Protein AF-A0A4D4KVX6-F1 (afdb_monomer_lite)

Secondary structure (DSSP, 8-state):
-----HHHHHHHHHHHHTT-HHHHHHHHHHHHHHHHHHHHHHHHHHHHHTT-GGGS-SSHHHHHTT-SSS--PPTTBTTB--GGGHHHHHHHH-GGGG-

Structure (mmCIF, N/CA/C/O backbone):
data_AF-A0A4D4KVX6-F1
#
_entry.id   AF-A0A4D4KVX6-F1
#
loop_
_atom_site.group_PDB
_atom_site.id
_atom_site.type_symbol
_atom_site.label_atom_id
_atom_site.label_alt_id
_atom_site.label_comp_id
_atom_site.label_asym_id
_atom_site.label_entity_id
_atom_site.label_seq_id
_atom_site.pdbx_PDB_ins_code
_atom_site.Cartn_x
_atom_site.Cartn_y
_atom_site.Cartn_z
_atom_site.occupancy
_atom_site.B_iso_or_equiv
_atom_site.auth_seq_id
_atom_site.auth_comp_id
_atom_site.auth_asym_id
_atom_site.auth_atom_id
_atom_site.pdbx_PDB_model_num
ATOM 1 N N . MET A 1 1 ? -5.139 -5.323 -0.825 1.00 87.25 1 MET A N 1
ATOM 2 C CA . MET A 1 1 ? -3.946 -5.372 -1.697 1.00 87.25 1 MET A CA 1
ATOM 3 C C . MET A 1 1 ? -3.975 -4.154 -2.596 1.00 87.25 1 MET A C 1
ATOM 5 O O . MET A 1 1 ? -5.067 -3.765 -2.989 1.00 87.25 1 MET A O 1
ATOM 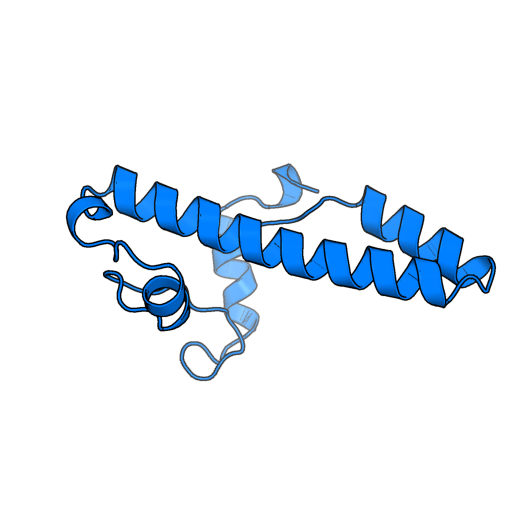9 N N . VAL A 1 2 ? -2.829 -3.541 -2.873 1.00 93.38 2 VAL A N 1
ATOM 10 C CA . VAL A 1 2 ? -2.715 -2.383 -3.769 1.00 93.38 2 VAL A CA 1
ATOM 11 C C . VAL A 1 2 ? -1.478 -2.549 -4.645 1.00 93.38 2 VAL A C 1
ATOM 13 O O . VAL A 1 2 ? -0.528 -3.215 -4.241 1.00 93.38 2 VAL A O 1
ATOM 16 N N . THR A 1 3 ? -1.497 -1.957 -5.834 1.00 93.31 3 THR A N 1
ATOM 17 C CA . THR A 1 3 ? -0.359 -1.903 -6.756 1.00 93.31 3 THR A CA 1
ATOM 18 C C . THR A 1 3 ? -0.425 -0.606 -7.551 1.00 93.31 3 THR A C 1
ATOM 20 O O . THR A 1 3 ? -1.509 -0.070 -7.786 1.00 93.31 3 THR A O 1
ATOM 23 N N . VAL A 1 4 ? 0.735 -0.112 -7.970 1.00 93.06 4 VAL A N 1
ATOM 24 C CA . VAL A 1 4 ? 0.865 0.993 -8.934 1.00 93.06 4 VAL A CA 1
ATOM 25 C C . VAL A 1 4 ? 0.870 0.495 -10.390 1.00 93.06 4 VAL A C 1
ATOM 27 O O . VAL A 1 4 ? 0.941 1.299 -11.317 1.00 93.06 4 VAL A O 1
ATOM 30 N N . GLY A 1 5 ? 0.748 -0.823 -10.593 1.00 92.06 5 GLY A N 1
ATOM 31 C CA . GLY A 1 5 ? 0.663 -1.486 -11.896 1.00 92.06 5 GLY A CA 1
ATOM 32 C C . GLY A 1 5 ? 2.017 -1.915 -12.477 1.00 92.06 5 GLY A C 1
ATOM 33 O O . GLY A 1 5 ? 3.074 -1.427 -12.077 1.00 92.06 5 GLY A O 1
ATOM 34 N N . SER A 1 6 ? 1.981 -2.826 -13.459 1.00 91.31 6 SER A N 1
ATOM 35 C CA . SER A 1 6 ? 3.182 -3.434 -14.065 1.00 91.31 6 SER A CA 1
ATOM 36 C C . SER A 1 6 ? 4.051 -2.449 -14.851 1.00 91.31 6 SER A C 1
ATOM 38 O O . SER A 1 6 ? 5.271 -2.597 -14.886 1.00 91.31 6 SER A O 1
ATOM 40 N N . LYS A 1 7 ? 3.439 -1.406 -15.429 1.00 93.38 7 LYS A N 1
ATOM 41 C CA . LYS A 1 7 ? 4.118 -0.426 -16.293 1.00 93.38 7 LYS A CA 1
ATOM 42 C C . LYS A 1 7 ? 5.291 0.277 -15.620 1.00 93.38 7 LYS A C 1
ATOM 44 O O . LYS A 1 7 ? 6.255 0.628 -16.290 1.00 93.38 7 LYS A O 1
ATOM 49 N N . ILE A 1 8 ? 5.221 0.499 -14.306 1.00 93.44 8 ILE A N 1
ATOM 50 C CA . ILE A 1 8 ? 6.353 1.087 -13.584 1.00 93.44 8 ILE A CA 1
ATOM 51 C C . ILE A 1 8 ? 7.506 0.086 -13.486 1.00 93.44 8 ILE A C 1
ATOM 53 O O . ILE A 1 8 ? 8.656 0.477 -13.660 1.00 93.44 8 ILE A O 1
ATOM 57 N N . GLY A 1 9 ? 7.214 -1.198 -13.265 1.00 92.38 9 GLY A N 1
ATOM 58 C CA . GLY A 1 9 ? 8.226 -2.253 -13.295 1.00 92.38 9 GLY A CA 1
ATOM 59 C C . GLY A 1 9 ? 8.960 -2.287 -14.636 1.00 92.38 9 GLY A C 1
ATOM 60 O O . GLY A 1 9 ? 10.187 -2.249 -14.659 1.00 92.38 9 GLY A O 1
ATOM 61 N N . GLU A 1 10 ? 8.213 -2.241 -15.741 1.00 96.25 10 GLU A N 1
ATOM 62 C CA . GLU A 1 10 ? 8.760 -2.155 -17.104 1.00 96.25 10 GLU A CA 1
ATOM 63 C C . GLU A 1 10 ? 9.655 -0.914 -17.280 1.00 96.25 10 GLU A C 1
ATOM 65 O O . GLU A 1 10 ? 10.828 -1.045 -17.625 1.00 96.25 10 GLU A O 1
ATOM 70 N N . ALA A 1 11 ? 9.157 0.279 -16.937 1.00 96.81 11 ALA A N 1
ATOM 71 C CA . ALA A 1 11 ? 9.915 1.526 -17.062 1.00 96.81 11 ALA A CA 1
ATOM 72 C C . ALA A 1 11 ? 11.189 1.550 -16.193 1.00 96.81 11 ALA A C 1
ATOM 74 O O . ALA A 1 11 ? 12.243 2.009 -16.631 1.00 96.81 11 ALA A O 1
ATOM 75 N N . THR A 1 12 ? 11.128 1.035 -14.960 1.00 96.31 12 THR A N 1
ATOM 76 C CA . THR A 1 12 ? 12.317 0.937 -14.095 1.00 96.31 12 THR A CA 1
ATOM 77 C C . THR A 1 12 ? 13.348 -0.052 -14.644 1.00 96.31 12 THR A C 1
ATOM 79 O O . THR A 1 12 ? 14.545 0.219 -14.552 1.00 96.31 12 THR A O 1
ATOM 82 N N . ALA A 1 13 ? 12.913 -1.154 -15.265 1.00 96.31 13 ALA A N 1
ATOM 83 C CA . ALA A 1 13 ? 13.809 -2.113 -15.905 1.00 96.31 13 ALA A CA 1
ATOM 84 C C . ALA A 1 13 ? 14.511 -1.516 -17.137 1.00 96.31 13 ALA A C 1
ATOM 86 O O . ALA A 1 13 ? 15.708 -1.737 -17.319 1.00 96.31 13 ALA A O 1
ATOM 87 N N . GLU A 1 14 ? 13.803 -0.717 -17.941 1.00 98.00 14 GLU A N 1
ATOM 88 C CA . GLU A 1 14 ? 14.386 0.018 -19.073 1.00 98.00 14 GLU A CA 1
ATOM 89 C C . GLU A 1 14 ? 15.458 1.018 -18.615 1.00 98.00 14 GLU A C 1
ATOM 91 O O . GLU A 1 14 ? 16.559 1.037 -19.165 1.00 98.00 14 GLU A O 1
ATOM 96 N N . LEU A 1 15 ? 15.175 1.805 -17.569 1.00 98.00 15 LEU A N 1
ATOM 97 C CA . LEU A 1 15 ? 16.135 2.762 -17.004 1.00 98.00 15 LEU A CA 1
ATOM 98 C C . LEU A 1 15 ? 17.379 2.067 -16.447 1.00 98.00 15 LEU A C 1
ATOM 100 O O . LEU A 1 15 ? 18.495 2.545 -16.649 1.00 98.00 15 LEU A O 1
ATOM 104 N N . PHE A 1 16 ? 17.192 0.927 -15.778 1.00 96.94 16 PHE A N 1
ATOM 105 C CA . PHE A 1 16 ? 18.295 0.124 -15.262 1.00 96.94 16 PHE A CA 1
ATOM 106 C C . PHE A 1 16 ? 19.165 -0.437 -16.394 1.00 96.94 16 PHE A C 1
ATOM 108 O O . PHE A 1 16 ? 20.387 -0.334 -16.338 1.00 96.94 16 PHE A O 1
ATOM 115 N N . ALA A 1 17 ? 18.550 -0.978 -17.450 1.00 98.00 17 ALA A N 1
ATOM 116 C CA . ALA A 1 17 ? 19.265 -1.504 -18.615 1.00 98.00 17 ALA A CA 1
ATOM 117 C C . ALA A 1 17 ? 20.019 -0.420 -19.407 1.00 98.00 17 ALA A C 1
ATOM 119 O O . ALA A 1 17 ? 20.987 -0.729 -20.098 1.00 98.00 17 ALA A O 1
ATOM 120 N N . ALA A 1 18 ? 19.583 0.837 -19.305 1.00 98.25 18 ALA A N 1
ATOM 121 C CA . ALA A 1 18 ? 20.229 1.996 -19.911 1.00 98.25 18 ALA A CA 1
ATOM 122 C C . ALA A 1 18 ? 21.300 2.653 -19.015 1.00 98.25 18 ALA A C 1
ATOM 124 O O . ALA A 1 18 ? 21.748 3.755 -19.332 1.00 98.25 18 ALA A O 1
ATOM 125 N N . ASP A 1 19 ? 21.674 2.033 -17.886 1.00 98.00 19 ASP A N 1
ATOM 126 C CA . ASP A 1 19 ? 22.583 2.597 -16.876 1.00 98.00 19 ASP A CA 1
ATOM 127 C C . ASP A 1 19 ? 22.124 3.968 -16.313 1.00 98.00 19 ASP A C 1
ATOM 129 O O . ASP A 1 19 ? 22.913 4.710 -15.717 1.00 98.00 19 ASP A O 1
ATOM 133 N N . SER A 1 20 ? 20.834 4.319 -16.438 1.00 98.12 20 SER A N 1
ATOM 134 C CA . SER A 1 20 ? 20.265 5.551 -15.870 1.00 98.12 20 SER A CA 1
ATOM 135 C C . SER A 1 20 ? 19.857 5.343 -14.410 1.00 98.12 20 SER A C 1
ATOM 137 O O . SER A 1 20 ? 18.684 5.378 -14.033 1.00 98.12 20 SER A O 1
ATOM 139 N N . TYR A 1 21 ? 20.849 5.089 -13.554 1.00 96.19 21 TYR A N 1
ATOM 140 C CA . TYR A 1 21 ? 20.619 4.700 -12.159 1.00 96.19 21 TYR A CA 1
ATOM 141 C C . TYR A 1 21 ? 19.895 5.760 -11.328 1.00 96.19 21 TYR A C 1
ATOM 143 O O . TYR A 1 21 ? 19.120 5.413 -10.439 1.00 96.19 21 TYR A O 1
ATOM 151 N N . ARG A 1 22 ? 20.140 7.047 -11.600 1.00 98.06 22 ARG A N 1
ATOM 152 C CA . ARG A 1 22 ? 19.474 8.135 -10.878 1.00 98.06 22 ARG A CA 1
ATOM 153 C C . ARG A 1 22 ? 17.973 8.119 -11.149 1.00 98.06 22 ARG A C 1
ATOM 155 O O . ARG A 1 22 ? 17.197 8.025 -10.205 1.00 98.06 22 ARG A O 1
ATOM 162 N N . ASP A 1 23 ? 17.592 8.155 -12.420 1.00 97.94 23 ASP A N 1
ATOM 163 C CA . ASP A 1 23 ? 16.186 8.168 -12.824 1.00 97.94 23 ASP A CA 1
ATOM 164 C C . ASP A 1 23 ? 15.490 6.871 -12.393 1.00 97.94 23 ASP A C 1
ATOM 166 O O . ASP A 1 23 ? 14.359 6.904 -11.912 1.00 97.94 23 ASP A O 1
ATOM 170 N N . TYR A 1 24 ? 16.186 5.731 -12.494 1.00 97.62 24 TYR A N 1
ATOM 171 C CA . TYR A 1 24 ? 15.716 4.447 -11.972 1.00 97.62 24 TYR A CA 1
ATOM 172 C C . TYR A 1 24 ? 15.374 4.533 -10.477 1.00 97.62 24 TYR A C 1
ATOM 174 O O . TYR A 1 24 ? 14.266 4.165 -10.084 1.00 97.62 24 TYR A O 1
ATOM 182 N N . LEU A 1 25 ? 16.297 5.024 -9.643 1.00 97.44 25 LEU A N 1
ATOM 183 C CA . LEU A 1 25 ? 16.090 5.124 -8.196 1.00 97.44 25 LEU A CA 1
ATOM 184 C C . LEU A 1 25 ? 14.992 6.131 -7.841 1.00 97.44 25 LEU A C 1
ATOM 186 O O . LEU A 1 25 ? 14.198 5.861 -6.940 1.00 97.44 25 LEU A O 1
ATOM 190 N N . GLU A 1 26 ? 14.920 7.262 -8.545 1.00 97.88 26 GLU A N 1
ATOM 191 C CA . GLU A 1 26 ? 13.875 8.273 -8.349 1.00 97.88 26 GLU A CA 1
ATOM 192 C C . GLU A 1 26 ? 12.486 7.710 -8.700 1.00 97.88 26 GLU A C 1
ATOM 194 O O . GLU A 1 26 ? 11.557 7.807 -7.892 1.00 97.88 26 GLU A O 1
ATOM 199 N N . LEU A 1 27 ? 12.347 7.043 -9.853 1.00 97.38 27 LEU A N 1
ATOM 200 C CA . LEU A 1 27 ? 11.088 6.424 -10.277 1.00 97.38 27 LEU A CA 1
ATOM 201 C C . LEU A 1 27 ? 10.685 5.265 -9.360 1.00 97.38 27 LEU A C 1
ATOM 203 O O . LEU A 1 27 ? 9.525 5.171 -8.950 1.00 97.38 27 LEU A O 1
ATOM 207 N N . HIS A 1 28 ? 11.634 4.397 -9.006 1.00 96.12 28 HIS A N 1
ATOM 208 C CA . HIS A 1 28 ? 11.387 3.295 -8.085 1.00 96.12 28 HIS A CA 1
ATOM 209 C C . HIS A 1 28 ? 10.949 3.816 -6.711 1.00 96.12 28 HIS A C 1
ATOM 211 O O . HIS A 1 28 ? 9.926 3.373 -6.187 1.00 96.12 28 HIS A O 1
ATOM 217 N N . GLY A 1 29 ? 11.654 4.804 -6.156 1.00 96.94 29 GLY A N 1
ATOM 218 C CA . GLY A 1 29 ? 11.298 5.428 -4.883 1.00 96.94 29 GLY A CA 1
ATOM 219 C C . GLY A 1 29 ? 9.891 6.024 -4.901 1.00 96.94 29 GLY A C 1
ATOM 220 O O . GLY A 1 29 ? 9.092 5.741 -4.007 1.00 96.94 29 GLY A O 1
ATOM 221 N N . LEU A 1 30 ? 9.549 6.773 -5.955 1.00 97.00 30 LEU A N 1
ATOM 222 C CA . LEU A 1 30 ? 8.204 7.320 -6.138 1.00 97.00 30 LEU A CA 1
ATOM 223 C C . LEU A 1 30 ? 7.140 6.215 -6.188 1.00 97.00 30 LEU A C 1
ATOM 225 O O . LEU A 1 30 ? 6.082 6.345 -5.575 1.00 97.00 30 LEU A O 1
ATOM 229 N N . SER A 1 31 ? 7.425 5.112 -6.879 1.00 96.31 31 SER A N 1
ATOM 230 C CA . SER A 1 31 ? 6.493 3.991 -7.015 1.00 96.31 31 SER A CA 1
ATOM 231 C C . SER A 1 31 ? 6.153 3.323 -5.682 1.00 96.31 31 SER A C 1
ATOM 233 O O . SER A 1 31 ? 4.986 3.034 -5.415 1.00 96.31 31 SER A O 1
ATOM 235 N N . VAL A 1 32 ? 7.154 3.155 -4.813 1.00 95.62 32 VAL A N 1
ATOM 236 C CA . VAL A 1 32 ? 6.979 2.590 -3.471 1.00 95.62 32 VAL A CA 1
ATOM 237 C C . VAL A 1 32 ? 6.131 3.527 -2.612 1.00 95.62 32 VAL A C 1
ATOM 239 O O . VAL A 1 32 ? 5.168 3.082 -1.991 1.00 95.62 32 VAL A O 1
ATOM 242 N N . GLN A 1 33 ? 6.424 4.832 -2.629 1.00 96.06 33 GLN A N 1
ATOM 243 C CA . GLN A 1 33 ? 5.641 5.817 -1.873 1.00 96.06 33 GLN A CA 1
ATOM 244 C C . GLN A 1 33 ? 4.189 5.905 -2.358 1.00 96.06 33 GLN A C 1
ATOM 246 O O . GLN A 1 33 ? 3.274 6.029 -1.548 1.00 96.06 33 GLN A O 1
ATOM 251 N N . LEU A 1 34 ? 3.951 5.786 -3.666 1.00 96.25 34 LEU A N 1
ATOM 252 C CA . LEU A 1 34 ? 2.598 5.747 -4.221 1.00 96.25 34 LEU A CA 1
ATOM 253 C C . LEU A 1 34 ? 1.832 4.487 -3.802 1.00 96.25 34 LEU A C 1
ATOM 255 O O . LEU A 1 34 ? 0.642 4.582 -3.505 1.00 96.25 34 LEU A O 1
ATOM 259 N N . ALA A 1 35 ? 2.485 3.324 -3.744 1.00 95.19 35 ALA A N 1
ATOM 260 C CA . ALA A 1 35 ? 1.853 2.101 -3.252 1.00 95.19 35 ALA A CA 1
ATOM 261 C C . ALA A 1 35 ? 1.433 2.237 -1.775 1.00 95.19 35 ALA A C 1
ATOM 263 O O . ALA A 1 35 ? 0.305 1.883 -1.425 1.00 95.19 35 ALA A O 1
ATOM 264 N N . GLU A 1 36 ? 2.288 2.817 -0.929 1.00 93.81 36 GLU A N 1
ATOM 265 C CA . GLU A 1 36 ? 1.959 3.106 0.475 1.00 93.81 36 GLU A CA 1
ATOM 266 C C . GLU A 1 36 ? 0.828 4.135 0.607 1.00 93.81 36 GLU A C 1
ATOM 268 O O . GLU A 1 36 ? -0.124 3.929 1.364 1.00 93.81 36 GLU A O 1
ATOM 273 N N . ALA A 1 37 ? 0.867 5.209 -0.186 1.00 94.25 37 ALA A N 1
ATOM 274 C CA . ALA A 1 37 ? -0.191 6.215 -0.212 1.00 94.25 37 ALA A CA 1
ATOM 275 C C . ALA A 1 37 ? -1.540 5.620 -0.652 1.00 94.25 37 ALA A C 1
ATOM 277 O O . ALA A 1 37 ? -2.578 5.945 -0.076 1.00 94.25 37 ALA A O 1
ATOM 278 N N . LEU A 1 38 ? -1.543 4.707 -1.630 1.00 95.94 38 LEU A N 1
ATOM 279 C CA . LEU A 1 38 ? -2.743 3.972 -2.041 1.00 95.94 38 LEU A CA 1
ATOM 280 C C . LEU A 1 38 ? -3.271 3.068 -0.924 1.00 95.94 38 LEU A C 1
ATOM 282 O O . LEU A 1 38 ? -4.487 2.982 -0.737 1.00 95.94 38 LEU A O 1
ATOM 286 N N . ALA A 1 39 ? -2.387 2.400 -0.180 1.00 94.44 39 ALA A N 1
ATOM 287 C CA . ALA A 1 39 ? -2.787 1.592 0.967 1.00 94.44 39 ALA A CA 1
ATOM 288 C C . ALA A 1 39 ? -3.457 2.452 2.050 1.00 94.44 39 ALA A C 1
ATOM 290 O O . ALA A 1 39 ? -4.509 2.067 2.566 1.00 94.44 39 ALA A O 1
ATOM 291 N N . GLU A 1 40 ? -2.894 3.625 2.360 1.00 93.75 40 GLU A N 1
ATOM 292 C CA . GLU A 1 40 ? -3.487 4.569 3.315 1.00 93.75 40 GLU A CA 1
ATOM 293 C C . GLU A 1 40 ? -4.820 5.132 2.808 1.00 93.75 40 GLU A C 1
ATOM 295 O O . GLU A 1 40 ? -5.800 5.148 3.550 1.00 93.75 40 GLU A O 1
ATOM 300 N N . TYR A 1 41 ? -4.901 5.514 1.530 1.00 94.44 41 TYR A N 1
ATOM 301 C CA . TYR A 1 41 ? -6.131 6.013 0.913 1.00 94.44 41 TYR A CA 1
ATOM 302 C C . TYR A 1 41 ? -7.283 5.009 1.037 1.00 94.44 41 TYR A C 1
ATOM 304 O O . TYR A 1 41 ? -8.377 5.357 1.490 1.00 94.44 41 TYR A O 1
ATOM 312 N N . TRP A 1 42 ? -7.042 3.746 0.673 1.00 95.69 42 TRP A N 1
ATOM 313 C CA . TRP A 1 42 ? -8.061 2.706 0.795 1.00 95.69 42 TRP A CA 1
ATOM 314 C C . TRP A 1 42 ? -8.422 2.423 2.248 1.00 95.69 42 TRP A C 1
ATOM 316 O O . TRP A 1 42 ? -9.593 2.201 2.547 1.00 95.69 42 TRP A O 1
ATOM 326 N N . HIS A 1 43 ? -7.451 2.471 3.158 1.00 95.56 43 HIS A N 1
ATOM 327 C CA . HIS A 1 43 ? -7.720 2.298 4.578 1.00 95.56 43 HIS A CA 1
ATOM 328 C C . HIS A 1 43 ? -8.609 3.421 5.131 1.00 95.56 43 HIS A C 1
ATOM 330 O O . HIS A 1 43 ? -9.607 3.130 5.788 1.00 95.56 43 HIS A O 1
ATOM 336 N N . ALA A 1 44 ? -8.308 4.681 4.809 1.00 94.56 44 ALA A N 1
ATOM 337 C CA . ALA A 1 44 ? -9.128 5.829 5.187 1.00 94.56 44 ALA A CA 1
ATOM 338 C C . ALA A 1 44 ? -10.551 5.719 4.626 1.00 94.56 44 ALA A C 1
ATOM 340 O O . ALA A 1 44 ? -11.528 5.907 5.350 1.00 94.56 44 ALA A O 1
ATOM 341 N N . ARG A 1 45 ? -10.685 5.316 3.357 1.00 96.38 45 ARG A N 1
ATOM 342 C CA . ARG A 1 45 ? -11.992 5.077 2.742 1.00 96.38 45 ARG A CA 1
ATOM 343 C C . ARG A 1 45 ? -12.781 3.979 3.457 1.00 96.38 45 ARG A C 1
ATOM 345 O O . ARG A 1 45 ? -13.958 4.178 3.733 1.00 96.38 45 ARG A O 1
ATOM 352 N N . VAL A 1 46 ? -12.152 2.851 3.790 1.00 96.56 46 VAL A N 1
ATOM 353 C CA . VAL A 1 46 ? -12.804 1.771 4.549 1.00 96.56 46 VAL A CA 1
ATOM 354 C C . VAL A 1 46 ? -13.270 2.275 5.916 1.00 96.56 46 VAL A C 1
ATOM 356 O O . VAL A 1 46 ? -14.412 2.027 6.291 1.00 96.56 46 VAL A O 1
ATOM 359 N N . ARG A 1 47 ? -12.443 3.033 6.649 1.00 96.50 47 ARG A N 1
ATOM 360 C CA . ARG A 1 47 ? -12.857 3.623 7.936 1.00 96.50 47 ARG A CA 1
ATOM 361 C C . ARG A 1 47 ? -14.049 4.566 7.777 1.00 96.50 47 ARG A C 1
ATOM 363 O O . ARG A 1 47 ? -14.970 4.512 8.589 1.00 96.50 47 ARG A O 1
ATOM 370 N N . ALA A 1 48 ? -14.062 5.380 6.723 1.00 96.06 48 ALA A N 1
ATOM 371 C CA . ALA A 1 48 ? -15.182 6.263 6.416 1.00 96.06 48 ALA A CA 1
ATOM 372 C C . ALA A 1 48 ? -16.468 5.486 6.091 1.00 96.06 48 ALA A C 1
ATOM 374 O O . ALA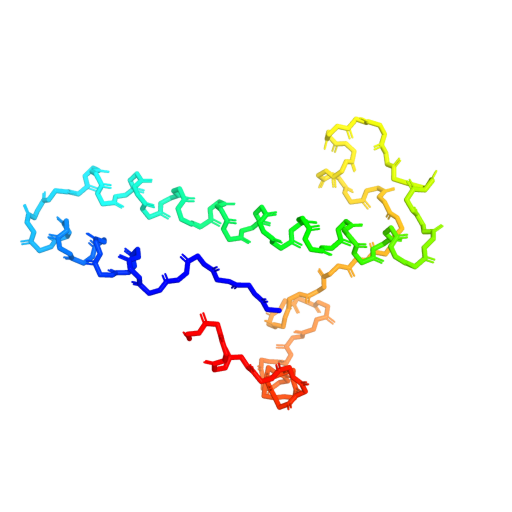 A 1 48 ? -17.520 5.798 6.642 1.00 96.06 48 ALA A O 1
ATOM 375 N N . GLU A 1 49 ? -16.387 4.438 5.266 1.00 97.62 49 GLU A N 1
ATOM 376 C CA . GLU A 1 49 ? -17.532 3.578 4.927 1.00 97.62 49 GLU A CA 1
ATOM 377 C C . GLU A 1 49 ? -18.071 2.807 6.147 1.00 97.62 49 GLU A C 1
ATOM 379 O O . GLU A 1 49 ? -19.270 2.543 6.229 1.00 97.62 49 GLU A O 1
ATOM 384 N N . LEU A 1 50 ? -17.219 2.510 7.134 1.00 97.12 50 LEU A N 1
ATOM 385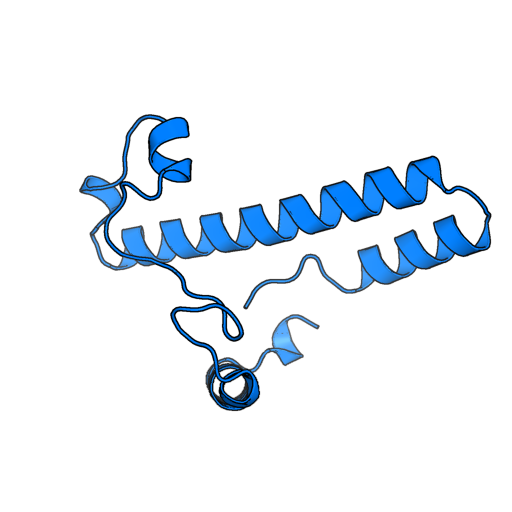 C CA . LEU A 1 50 ? -17.616 1.935 8.426 1.00 97.12 50 LEU A CA 1
ATOM 386 C C . LEU A 1 50 ? -18.150 2.974 9.434 1.00 97.12 50 LEU A C 1
ATOM 388 O O . LEU A 1 50 ? -18.574 2.595 10.525 1.00 97.12 50 LEU A O 1
ATOM 392 N N . GLY A 1 51 ? -18.146 4.266 9.091 1.00 97.31 51 GLY A N 1
ATOM 393 C CA . GLY A 1 51 ? -18.652 5.347 9.942 1.00 97.31 51 GLY A CA 1
ATOM 394 C C . GLY A 1 51 ? -17.668 5.865 10.998 1.00 97.31 51 GLY A C 1
ATOM 395 O O . GLY A 1 51 ? -18.088 6.564 11.917 1.00 97.31 51 GLY A O 1
ATOM 396 N N . PHE A 1 52 ? -16.373 5.558 10.880 1.00 96.12 52 PHE A N 1
ATOM 397 C CA . PHE A 1 52 ? -15.336 5.969 11.840 1.00 96.12 52 PHE A CA 1
ATOM 398 C C . PHE A 1 52 ? -14.538 7.206 11.416 1.00 96.12 52 PHE A C 1
ATOM 400 O O . PHE A 1 52 ? -13.637 7.617 12.139 1.00 96.12 52 PHE A O 1
ATOM 407 N N . SER A 1 53 ? -14.864 7.845 10.289 1.00 92.94 53 SER A N 1
ATOM 408 C CA . SER A 1 53 ? -14.138 9.040 9.821 1.00 92.94 53 SER A CA 1
ATOM 409 C C . SER A 1 53 ? -14.200 10.223 10.792 1.00 92.94 53 SER A C 1
ATOM 411 O O . SER A 1 53 ? -13.356 11.106 10.730 1.00 92.94 53 SER A O 1
ATOM 413 N N . GLY A 1 54 ? -15.189 10.264 11.694 1.00 94.31 54 GLY A N 1
ATOM 414 C CA . GLY A 1 54 ? -15.259 11.277 12.755 1.00 94.31 54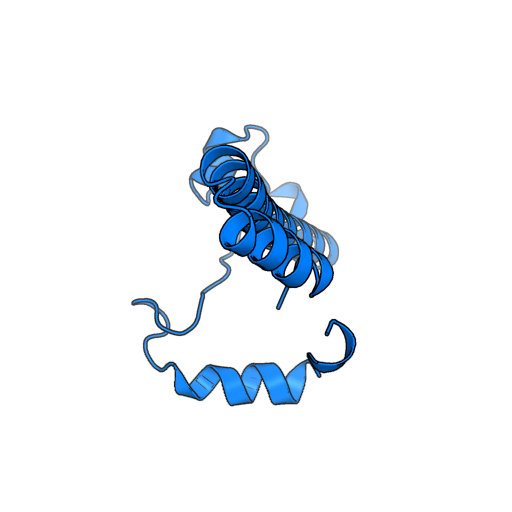 GLY A CA 1
ATOM 415 C C . GLY A 1 54 ? -14.217 11.096 13.868 1.00 94.31 54 GLY A C 1
ATOM 416 O O . GLY A 1 54 ? -14.063 11.990 14.693 1.00 94.31 54 GLY A O 1
ATOM 417 N N . GLU A 1 55 ? -13.528 9.953 13.898 1.00 95.19 55 GLU A N 1
ATOM 418 C CA . GLU A 1 55 ? -12.442 9.640 14.834 1.00 95.19 55 GLU A CA 1
ATOM 419 C C . GLU A 1 55 ? -11.050 9.824 14.193 1.00 95.19 55 GLU A C 1
ATOM 421 O O . GLU A 1 55 ? -10.039 9.604 14.860 1.00 95.19 55 GLU A O 1
ATOM 426 N N . ASP A 1 56 ? -10.973 10.197 12.907 1.00 95.12 56 ASP A N 1
ATOM 427 C CA . ASP A 1 56 ? -9.694 10.450 12.238 1.00 95.12 56 ASP A CA 1
ATOM 428 C C . ASP A 1 56 ? -9.070 11.775 12.749 1.00 95.12 56 ASP A C 1
ATOM 430 O O . ASP A 1 56 ? -9.776 12.780 12.889 1.00 95.12 56 ASP A O 1
ATOM 434 N N . PRO A 1 57 ? -7.752 11.809 13.024 1.00 95.00 57 PRO A N 1
ATOM 435 C CA . PRO A 1 57 ? -7.032 13.036 13.364 1.00 95.00 57 PRO A CA 1
ATOM 436 C C . PRO A 1 57 ? -7.151 14.139 12.301 1.00 95.00 57 PRO A C 1
ATOM 438 O O . PRO A 1 57 ? -7.204 13.860 11.104 1.00 95.00 57 PRO A O 1
ATOM 441 N N . SER A 1 58 ? -7.119 15.407 12.731 1.00 93.44 58 SER A N 1
ATOM 442 C CA . SER A 1 58 ? -7.064 16.558 11.814 1.00 93.44 58 SER A CA 1
ATOM 443 C C . SER A 1 58 ? -5.670 16.794 11.234 1.00 93.44 58 SER A C 1
ATOM 445 O O . SER A 1 58 ? -5.548 17.258 10.102 1.00 93.44 58 SER A O 1
ATOM 447 N N . GLU A 1 59 ? -4.631 16.472 12.009 1.00 94.81 59 GLU A N 1
ATOM 448 C CA . GLU A 1 59 ? -3.233 16.692 11.646 1.00 94.81 59 GLU A CA 1
ATOM 449 C C . GLU A 1 59 ? -2.617 15.443 11.012 1.00 94.81 59 GLU A C 1
ATOM 451 O O . GLU A 1 59 ? -2.850 14.306 11.436 1.00 94.81 59 GLU A O 1
ATOM 456 N N . MET A 1 60 ? -1.773 15.655 10.006 1.00 90.56 60 MET A N 1
ATOM 457 C CA . MET A 1 60 ? -1.170 14.565 9.243 1.00 90.56 60 MET A CA 1
ATOM 458 C C . MET A 1 60 ? -0.121 13.793 10.057 1.00 90.56 60 MET A C 1
ATOM 460 O O . MET A 1 60 ? 0.007 12.579 9.915 1.00 90.56 60 MET A O 1
ATOM 464 N N . GLU A 1 61 ? 0.596 14.463 10.955 1.00 95.06 61 GLU A N 1
ATOM 465 C CA . GLU A 1 61 ? 1.554 13.845 11.875 1.00 95.06 61 GLU A CA 1
ATOM 466 C C . GLU A 1 61 ? 0.881 12.787 12.755 1.00 95.06 61 GLU A C 1
ATOM 468 O O . GLU A 1 61 ? 1.444 11.720 13.006 1.00 95.06 61 GLU A O 1
ATOM 473 N N . ASP A 1 62 ? -0.357 13.050 13.171 1.00 95.38 62 ASP A N 1
ATOM 474 C CA . ASP A 1 62 ? -1.145 12.133 13.985 1.00 95.38 62 ASP A CA 1
ATOM 475 C C . ASP A 1 62 ? -1.693 10.955 13.167 1.00 95.38 62 ASP A C 1
ATOM 477 O O . ASP A 1 62 ? -1.800 9.841 13.690 1.00 95.38 62 ASP A O 1
ATOM 481 N N . MET A 1 63 ? -1.951 11.157 11.870 1.00 91.31 63 MET A N 1
ATOM 482 C CA . MET A 1 63 ? -2.235 10.064 10.934 1.00 91.31 63 MET A CA 1
ATOM 483 C C . MET A 1 63 ? -1.034 9.121 10.805 1.00 91.31 63 MET A C 1
ATOM 485 O O . MET A 1 63 ? -1.194 7.904 10.917 1.00 91.31 63 MET A O 1
ATOM 489 N N . PHE A 1 64 ? 0.177 9.665 10.646 1.00 89.94 64 PHE A N 1
ATOM 490 C CA . PHE A 1 64 ? 1.409 8.868 10.592 1.00 89.94 64 PHE A CA 1
ATOM 491 C C . PHE A 1 64 ? 1.727 8.169 11.916 1.00 89.94 64 PHE A C 1
ATOM 493 O O . PHE A 1 64 ? 2.265 7.062 11.916 1.00 89.94 64 PHE A O 1
ATOM 500 N N . ALA A 1 65 ? 1.351 8.772 13.044 1.00 93.25 65 ALA A N 1
ATOM 501 C CA . ALA A 1 65 ? 1.451 8.160 14.365 1.00 93.25 65 ALA A CA 1
ATOM 502 C C . ALA A 1 65 ? 0.359 7.104 14.644 1.00 93.25 65 ALA A C 1
ATOM 504 O O . ALA A 1 65 ? 0.274 6.615 15.771 1.00 93.25 65 ALA A O 1
ATOM 505 N N . LEU A 1 66 ? -0.459 6.740 13.643 1.00 92.75 66 LEU A N 1
ATOM 506 C CA . LEU A 1 66 ? -1.531 5.742 13.733 1.00 92.75 66 LEU A CA 1
ATOM 507 C C . LEU A 1 66 ? -2.583 6.076 14.808 1.00 92.75 66 LEU A C 1
ATOM 509 O O . LEU A 1 66 ? -3.116 5.177 15.454 1.00 92.75 66 LEU A O 1
ATOM 513 N N . LYS A 1 67 ? -2.891 7.365 15.019 1.00 95.12 67 LYS A N 1
ATOM 514 C CA . LYS A 1 67 ? -3.866 7.805 16.036 1.00 95.12 67 LYS A CA 1
ATOM 515 C C . LYS A 1 67 ? -5.336 7.715 15.601 1.00 95.12 67 LYS A C 1
ATOM 517 O O . LYS A 1 67 ? -6.210 8.156 16.341 1.00 95.12 67 LYS A O 1
ATOM 522 N N . TYR A 1 68 ? -5.623 7.153 14.430 1.00 94.50 68 TYR A N 1
ATOM 523 C CA . TYR A 1 68 ? -6.985 6.815 14.013 1.00 94.50 68 TYR A CA 1
ATOM 524 C C . TYR A 1 68 ? -7.454 5.492 14.643 1.00 94.50 68 TYR A C 1
ATOM 526 O O . TYR A 1 68 ? -6.666 4.689 15.146 1.00 94.50 68 TYR A O 1
ATOM 534 N N . ARG A 1 69 ? -8.755 5.206 14.560 1.00 95.31 69 ARG A N 1
ATOM 535 C CA . ARG A 1 69 ? -9.308 3.922 15.004 1.00 95.31 69 ARG A CA 1
ATOM 536 C C . ARG A 1 69 ? -8.924 2.773 14.065 1.00 95.31 69 ARG A C 1
ATOM 538 O O . ARG A 1 69 ? -9.254 2.785 12.882 1.00 95.31 69 ARG A O 1
ATOM 545 N N . GLY A 1 70 ? -8.330 1.723 14.632 1.00 93.00 70 GLY A N 1
ATOM 546 C CA . GLY A 1 70 ? -7.979 0.490 13.919 1.00 93.00 70 GLY A CA 1
ATOM 547 C C . GLY A 1 70 ? -6.556 0.492 13.359 1.00 93.00 70 GLY A C 1
ATOM 548 O O . GLY A 1 70 ? -5.767 1.391 13.619 1.00 93.00 70 GLY A O 1
ATOM 549 N N . ALA A 1 71 ? -6.207 -0.552 12.611 1.00 92.06 71 ALA A N 1
ATOM 550 C CA . ALA A 1 71 ? -4.893 -0.710 11.995 1.00 92.06 71 ALA A CA 1
ATOM 551 C C . ALA A 1 71 ? -4.990 -1.598 10.747 1.00 92.06 71 ALA A C 1
ATOM 553 O O . ALA A 1 71 ? -5.890 -2.433 10.641 1.00 92.06 71 ALA A O 1
ATOM 554 N N . ARG A 1 72 ? -4.028 -1.451 9.829 1.00 92.19 72 ARG A N 1
ATOM 555 C CA . ARG A 1 72 ? -3.806 -2.390 8.721 1.00 92.19 72 ARG A CA 1
ATOM 556 C C . ARG A 1 72 ? -2.507 -3.146 8.988 1.00 92.19 72 ARG A C 1
ATOM 558 O O . ARG A 1 72 ? -1.454 -2.529 9.115 1.00 92.19 72 ARG A O 1
ATOM 565 N N . PHE A 1 73 ? -2.582 -4.464 9.111 1.00 90.31 73 PHE A N 1
ATOM 566 C CA . PHE A 1 73 ? -1.404 -5.294 9.346 1.00 90.31 73 PHE A CA 1
ATOM 567 C C . PHE A 1 73 ? -0.936 -5.930 8.045 1.00 90.31 73 PHE A C 1
ATOM 569 O O . PHE A 1 73 ? -1.741 -6.404 7.243 1.00 90.31 73 PHE A O 1
ATOM 576 N N . SER A 1 74 ? 0.379 -5.956 7.862 1.00 88.31 74 SER A N 1
ATOM 577 C CA . SER A 1 74 ? 1.019 -6.646 6.750 1.00 88.31 74 SER A CA 1
ATOM 578 C C . SER A 1 74 ? 1.477 -8.028 7.200 1.00 88.31 74 SER A C 1
ATOM 580 O O . SER A 1 74 ? 2.113 -8.178 8.242 1.00 88.31 74 SER A O 1
ATOM 582 N N . LEU A 1 75 ? 1.184 -9.046 6.395 1.00 90.06 75 LEU A N 1
ATOM 583 C CA . LEU A 1 75 ? 1.646 -10.408 6.651 1.00 90.06 75 LEU A CA 1
ATOM 584 C C . LEU A 1 75 ? 3.165 -10.509 6.458 1.00 90.06 75 LEU A C 1
ATOM 586 O O . LEU A 1 75 ? 3.707 -10.004 5.466 1.00 90.06 75 LEU A O 1
ATOM 590 N N . GLY A 1 76 ? 3.831 -11.179 7.395 1.00 88.06 76 GLY A N 1
ATOM 591 C CA . GLY A 1 76 ? 5.285 -11.228 7.555 1.00 88.06 76 GLY A CA 1
ATOM 592 C C . GLY A 1 76 ? 5.848 -10.247 8.589 1.00 88.06 76 GLY A C 1
ATOM 593 O O . GLY A 1 76 ? 7.048 -10.269 8.843 1.00 88.06 76 GLY A O 1
ATOM 594 N N . TYR A 1 77 ? 5.014 -9.388 9.185 1.00 87.19 77 TYR A N 1
ATOM 595 C CA . TYR A 1 77 ? 5.415 -8.492 10.279 1.00 87.19 77 TYR A CA 1
ATOM 596 C C . TYR A 1 77 ? 5.078 -9.101 11.642 1.00 87.19 77 TYR A C 1
ATOM 598 O O . TYR A 1 77 ? 4.282 -10.026 11.736 1.00 87.19 77 TYR A O 1
ATOM 606 N N . GLY A 1 78 ? 5.641 -8.551 12.724 1.00 90.25 78 GLY A N 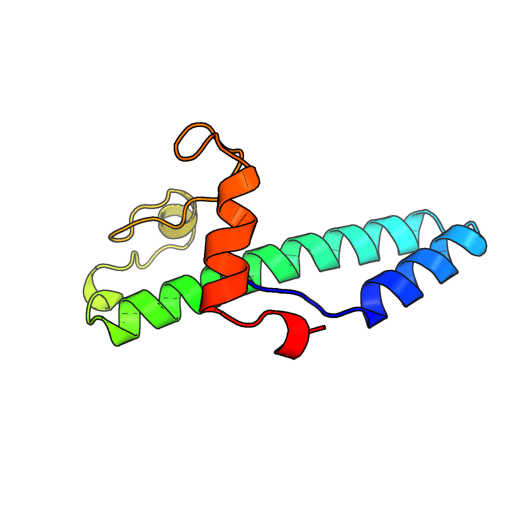1
ATOM 607 C CA . GLY A 1 78 ? 5.545 -9.140 14.068 1.00 90.25 78 GLY A CA 1
ATOM 608 C C . GLY A 1 78 ? 4.124 -9.446 14.569 1.00 90.25 78 GLY A C 1
ATOM 609 O O . GLY A 1 78 ? 3.945 -10.418 15.293 1.00 90.25 78 GLY A O 1
ATOM 610 N N . ALA A 1 79 ? 3.111 -8.670 14.163 1.00 90.00 79 ALA A N 1
ATOM 611 C CA . ALA A 1 79 ? 1.711 -8.927 14.523 1.00 90.00 79 ALA A CA 1
ATOM 612 C C . ALA A 1 79 ? 1.055 -10.060 13.705 1.00 90.00 79 ALA A C 1
ATOM 614 O O . ALA A 1 79 ? 0.063 -10.638 14.142 1.00 90.00 79 ALA A O 1
ATOM 615 N N . CYS A 1 80 ? 1.586 -10.368 12.519 1.00 91.31 80 CYS A N 1
ATOM 616 C CA . CYS A 1 80 ? 1.101 -11.409 11.613 1.00 91.31 80 CYS A CA 1
ATOM 617 C C . CYS A 1 80 ? 2.304 -12.103 10.940 1.00 91.31 80 CYS A C 1
ATOM 619 O O . CYS A 1 80 ? 2.575 -11.830 9.768 1.00 91.31 80 CYS A O 1
ATOM 621 N N . PRO A 1 81 ? 3.075 -12.934 11.667 1.00 92.19 81 PRO A N 1
ATOM 622 C CA . PRO A 1 81 ? 4.380 -13.414 11.203 1.00 92.19 81 PRO A CA 1
ATOM 623 C C . PRO A 1 81 ? 4.294 -14.431 10.056 1.00 92.19 81 PRO A C 1
ATOM 625 O O . PRO A 1 81 ? 5.214 -14.501 9.242 1.00 92.19 81 PRO A O 1
ATOM 628 N N . ASP A 1 82 ? 3.198 -15.187 9.961 1.00 93.12 82 ASP A N 1
ATOM 629 C CA . ASP A 1 82 ? 3.030 -16.229 8.947 1.00 93.12 82 ASP A CA 1
ATOM 630 C C . ASP A 1 82 ? 2.802 -15.632 7.552 1.00 93.12 82 ASP A C 1
ATOM 632 O O . ASP A 1 82 ? 1.739 -15.104 7.221 1.00 93.12 82 ASP A O 1
ATOM 636 N N . LEU A 1 83 ? 3.825 -15.730 6.701 1.00 92.19 83 LEU A N 1
ATOM 637 C CA . LEU A 1 83 ? 3.781 -15.251 5.316 1.00 92.19 83 LEU A CA 1
ATOM 638 C C . LEU A 1 83 ? 2.832 -16.068 4.428 1.00 92.19 83 LEU A C 1
ATOM 640 O O . LEU A 1 83 ? 2.304 -15.527 3.455 1.00 92.19 83 LEU A O 1
ATOM 644 N N . GLU A 1 84 ? 2.605 -17.342 4.755 1.00 93.31 84 GLU A N 1
ATOM 645 C CA . GLU A 1 84 ? 1.734 -18.243 3.986 1.00 93.31 84 GLU A CA 1
ATOM 646 C C . GLU A 1 84 ? 0.267 -17.787 3.998 1.00 93.31 84 GLU A C 1
ATOM 648 O O . GLU A 1 84 ? -0.466 -18.015 3.034 1.00 93.31 84 GLU A O 1
ATOM 653 N N . ASP A 1 85 ? -0.144 -17.018 5.011 1.00 92.50 85 ASP A N 1
ATOM 654 C CA . ASP A 1 85 ? -1.493 -16.452 5.111 1.00 92.50 85 ASP A CA 1
ATOM 655 C C . ASP A 1 85 ? -1.822 -15.461 3.984 1.00 92.50 85 ASP A C 1
ATOM 657 O O . ASP A 1 85 ? -2.987 -15.114 3.774 1.00 92.50 85 ASP A O 1
ATOM 661 N N . ARG A 1 86 ? -0.822 -15.039 3.197 1.00 90.94 86 ARG A N 1
ATOM 662 C CA . ARG A 1 86 ? -1.034 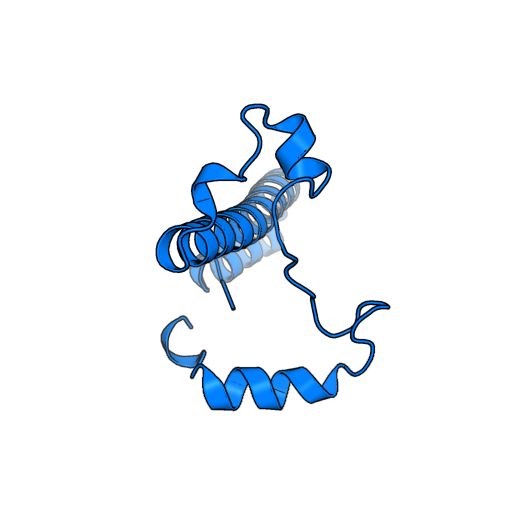-14.230 1.990 1.00 90.94 86 ARG A CA 1
ATOM 663 C C . ARG A 1 86 ? -1.919 -14.947 0.980 1.00 90.94 86 ARG A C 1
ATOM 665 O O . ARG A 1 86 ? -2.721 -14.277 0.333 1.00 90.94 86 ARG A O 1
ATOM 672 N N . ALA A 1 87 ? -1.826 -16.276 0.892 1.00 92.50 87 ALA A N 1
ATOM 673 C CA . ALA A 1 87 ? -2.681 -17.073 0.018 1.00 92.50 87 ALA A CA 1
ATOM 674 C C . ALA A 1 87 ? -4.164 -16.906 0.386 1.00 92.50 87 ALA A C 1
ATOM 676 O O . ALA A 1 87 ? -4.982 -16.635 -0.484 1.00 92.50 87 ALA A O 1
ATOM 677 N N . LYS A 1 88 ? -4.493 -16.913 1.686 1.00 93.44 88 LYS A N 1
ATOM 678 C CA . LYS A 1 88 ? -5.869 -16.715 2.175 1.00 93.44 88 LYS A CA 1
ATOM 679 C C . LYS A 1 88 ? -6.445 -15.367 1.727 1.00 93.44 88 LYS A C 1
ATOM 681 O O . LYS A 1 88 ? -7.598 -15.287 1.318 1.00 93.44 88 LYS A O 1
ATOM 686 N N . ILE A 1 89 ? -5.649 -14.295 1.802 1.00 92.31 89 ILE A N 1
ATOM 687 C CA . ILE A 1 89 ? -6.071 -12.958 1.352 1.00 92.31 89 ILE A CA 1
ATOM 688 C C . ILE A 1 89 ? -6.215 -12.912 -0.174 1.00 92.31 89 ILE A C 1
ATOM 690 O O . ILE A 1 89 ? -7.145 -12.280 -0.674 1.00 92.31 89 ILE A O 1
ATOM 694 N N . ALA A 1 90 ? -5.304 -13.555 -0.908 1.00 92.44 90 ALA A N 1
ATOM 695 C CA . ALA A 1 90 ? -5.365 -13.616 -2.364 1.00 92.44 90 ALA A CA 1
ATOM 696 C C . ALA A 1 90 ? -6.649 -14.322 -2.829 1.00 92.44 90 ALA A C 1
ATOM 698 O O . ALA A 1 90 ? -7.394 -13.749 -3.620 1.00 92.44 90 ALA A O 1
ATOM 699 N N . ASP A 1 91 ? -6.963 -15.478 -2.242 1.00 95.19 91 ASP A N 1
ATOM 700 C CA . ASP A 1 91 ? -8.170 -16.254 -2.543 1.00 95.19 91 ASP A CA 1
ATOM 701 C C . ASP A 1 91 ? -9.459 -15.451 -2.300 1.00 95.19 91 ASP A C 1
ATOM 703 O O . ASP A 1 91 ? -10.415 -15.549 -3.065 1.00 95.19 91 ASP A O 1
ATOM 707 N N . LEU A 1 92 ? -9.492 -14.624 -1.248 1.00 94.81 92 LEU A N 1
ATOM 708 C CA . LEU A 1 92 ? -10.657 -13.796 -0.918 1.00 94.81 92 LEU A CA 1
ATOM 709 C C . LEU A 1 92 ? -10.838 -12.589 -1.847 1.00 94.81 92 LEU A C 1
ATOM 711 O O . LEU A 1 92 ? -11.969 -12.154 -2.065 1.00 94.81 92 LEU A O 1
ATOM 715 N N . LEU A 1 93 ? -9.744 -11.993 -2.329 1.00 93.81 93 LEU A N 1
ATOM 716 C CA . LEU A 1 93 ? -9.784 -10.698 -3.017 1.00 93.81 93 LEU A CA 1
ATOM 717 C C . LEU A 1 93 ? -9.660 -10.788 -4.542 1.00 93.81 93 LEU A C 1
ATOM 719 O O . LEU A 1 93 ? -10.056 -9.830 -5.212 1.00 93.81 93 LEU A O 1
ATOM 723 N N . GLY A 1 94 ? -9.130 -11.887 -5.084 1.00 95.00 94 GLY A N 1
ATOM 724 C CA . GLY A 1 94 ? -8.894 -12.044 -6.523 1.00 95.00 94 GLY A CA 1
ATOM 725 C C . GLY A 1 94 ? -7.955 -10.963 -7.077 1.00 95.00 94 GLY A C 1
ATOM 726 O O . GLY A 1 94 ? -8.400 -10.063 -7.803 1.00 95.00 94 GLY A O 1
ATOM 727 N N . PRO A 1 95 ? -6.672 -10.952 -6.671 1.00 92.12 95 PRO A N 1
ATOM 728 C CA . PRO A 1 95 ? -5.737 -9.886 -7.018 1.00 92.12 95 PRO A CA 1
ATOM 729 C C . PRO A 1 95 ? -5.375 -9.806 -8.497 1.00 92.12 95 PRO A C 1
ATOM 731 O O . PRO A 1 95 ? -4.997 -8.735 -8.953 1.00 92.12 95 PRO A O 1
ATOM 734 N N . GLU A 1 96 ? -5.568 -10.873 -9.267 1.00 90.88 96 GLU A N 1
ATOM 735 C CA . GLU A 1 96 ? -5.355 -10.904 -10.718 1.00 90.88 96 GLU A CA 1
ATOM 736 C C . GLU A 1 96 ? -6.130 -9.808 -11.473 1.00 90.88 96 GLU A C 1
ATOM 738 O O . GLU A 1 96 ? -5.803 -9.445 -12.601 1.00 90.88 96 GLU A O 1
ATOM 743 N N . ARG A 1 97 ? -7.159 -9.233 -10.842 1.00 91.19 97 ARG A N 1
ATOM 744 C CA . ARG A 1 97 ? -7.932 -8.099 -11.363 1.00 91.19 97 ARG A CA 1
ATOM 745 C C . ARG A 1 97 ? -7.149 -6.787 -11.424 1.00 91.19 97 ARG A C 1
ATOM 747 O O . ARG A 1 97 ? -7.593 -5.867 -12.110 1.00 91.19 97 ARG A O 1
ATOM 754 N N . ILE A 1 98 ? -6.060 -6.665 -10.669 1.00 88.81 98 ILE A N 1
ATOM 755 C CA . ILE A 1 98 ? -5.235 -5.451 -10.591 1.00 88.81 98 ILE A CA 1
ATOM 756 C C . ILE A 1 98 ? -3.835 -5.639 -11.199 1.00 88.81 98 ILE A C 1
ATOM 758 O O . ILE A 1 98 ? -3.012 -4.731 -11.088 1.00 88.81 98 ILE A O 1
ATOM 762 N N . GLY A 1 99 ? -3.607 -6.758 -11.898 1.00 77.56 99 GLY A N 1
ATOM 763 C CA . GLY A 1 99 ? -2.319 -7.154 -12.477 1.00 77.56 99 GLY A CA 1
ATOM 764 C C . GLY A 1 99 ? -1.552 -8.067 -11.540 1.00 77.56 99 GLY A C 1
ATOM 765 O O . GLY A 1 99 ? -0.343 -7.807 -11.364 1.00 77.56 99 GLY A O 1
#

InterPro domains:
  IPR004223 Vitamin B12-dependent methionine synthase, activation domain [PF02965] (2-97)
  IPR004223 Vitamin B12-dependent methionine synthase, activation domain [PS50974] (1-99)
  IPR037010 Vitamin B12-dependent methionine synthase, activation domain superfamily [G3DSA:3.10.196.10] (6-99)
  IPR037010 Vitamin B12-dependent methionine synthase, activation domain superfamily [SSF56507] (2-99)
  IPR050554 Methionine Synthase/Corrinoid [PTHR45833] (2-97)

Sequence (99 aa):
MVTVGSKIGEATAELFAADSYRDYLELHGLSVQLAEALAEYWHARVRAELGFSGEDPSEMEDMFALKYRGARFSLGYGACPDLEDRAKIADLLGPERIG

pLDDT: mean 94.04, std 3.15, range [77.56, 98.25]

Organism: Streptomyces violaceusniger (NCBI:txid68280)

Foldseek 3Di:
DFAPACVLVVVLVVCVVVVVVVVSCVSVVVRVVVRVVVVLVVVLVVCVVVVQVVQDDPDVVCVVVVSGPDDDDDACDPVHNHNVCVVVVCVVPVCVVRD

Radius of gyration: 16.7 Å; chains: 1; bounding box: 41×35×36 Å